Protein AF-A0AAU9XR97-F1 (afdb_monomer)

Nearest PDB structures (foldseek):
  5jj4-assembly1_C  TM=6.942E-01  e=2.329E-02  Escherichia coli O157:H7
  6mlu-assembly1_B  TM=4.179E-01  e=3.795E+00  Drosophila melanogaster
  7szx-assembly1_B  TM=2.530E-01  e=2.416E+00  Human parvovirus B19
  7y57-assembly2_B  TM=2.498E-01  e=2.577E+00  Human parvovirus B19
  7szy-assembly1_A  TM=2.893E-01  e=4.604E+00  Human parvovirus B19

Sequence (111 aa):
MAITVRAVSPATTVKDTYHSEDDFLNELLWTGVRDTKLPNRTYLIASIKSKDGEDIFNKRFKNEPFLKHAEAVMLCDDDFGDAVAVHHDIEITLTLNYSPCSSCACELKIL

InterPro domains:
  IPR059205 Invertebrate-AID/APOBEC-deaminase [PF18785] (24-109)

Radius of gyration: 16.49 Å; Cα contacts (8 Å, |Δi|>4): 120; chains: 1; bounding box: 33×42×41 Å

Foldseek 3Di:
DDDDDDDDDDDDDDPDPCPDPVVVVCLLVVLPDDDPDHRQKKKKWKWKAAPVGHTLDTDIFMADRPDDHRLRVLVPDPSNVCSVVVDDRMDIDMDMSDDDDPVSVVVVVVD

Mean predicted aligned error: 11.85 Å

Structure (mmCIF, N/CA/C/O backbone):
data_AF-A0AAU9XR97-F1
#
_entry.id   AF-A0AAU9XR97-F1
#
loop_
_atom_site.group_PDB
_atom_site.id
_atom_site.type_symbol
_atom_site.label_atom_id
_atom_site.label_alt_id
_atom_site.label_comp_id
_atom_site.label_asym_id
_atom_site.label_entity_id
_atom_site.label_seq_id
_atom_site.pdbx_PDB_ins_code
_atom_site.Cartn_x
_atom_site.Cartn_y
_atom_site.Cartn_z
_atom_site.occupancy
_atom_site.B_iso_or_equiv
_atom_site.auth_seq_id
_atom_site.auth_comp_id
_atom_site.auth_asym_id
_atom_site.auth_atom_id
_atom_site.pdbx_PDB_model_num
ATOM 1 N N . MET A 1 1 ? -13.208 19.676 -11.683 1.00 31.08 1 MET A N 1
ATOM 2 C CA . MET A 1 1 ? -12.961 19.465 -10.243 1.00 31.08 1 MET A CA 1
ATOM 3 C C . MET A 1 1 ? -11.627 20.121 -9.929 1.00 31.08 1 MET A C 1
ATOM 5 O O . MET A 1 1 ? -10.633 19.713 -10.508 1.00 31.08 1 MET A O 1
ATOM 9 N N . ALA A 1 2 ? -11.626 21.214 -9.167 1.00 24.58 2 ALA A N 1
ATOM 10 C CA . ALA A 1 2 ? -10.415 21.969 -8.846 1.00 24.58 2 ALA A CA 1
ATO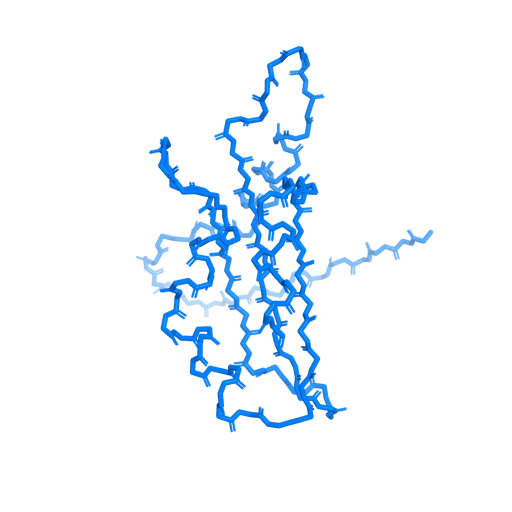M 11 C C . ALA A 1 2 ? -10.024 21.676 -7.396 1.00 24.58 2 ALA A C 1
ATOM 13 O O . ALA A 1 2 ? -10.872 21.771 -6.512 1.00 24.58 2 ALA A O 1
ATOM 14 N N . ILE A 1 3 ? -8.766 21.304 -7.169 1.00 29.20 3 ILE A N 1
ATOM 15 C CA . ILE A 1 3 ? -8.204 21.095 -5.834 1.00 29.20 3 ILE A CA 1
ATOM 16 C C . ILE A 1 3 ? -7.282 22.281 -5.560 1.00 29.20 3 ILE A C 1
ATOM 18 O O . ILE A 1 3 ? -6.333 22.521 -6.302 1.00 29.20 3 ILE A O 1
ATOM 22 N N . THR A 1 4 ? -7.595 23.060 -4.527 1.00 23.67 4 THR A N 1
ATOM 23 C CA . THR A 1 4 ? -6.750 24.159 -4.051 1.00 23.67 4 THR A CA 1
ATOM 24 C C . THR A 1 4 ? -5.963 23.677 -2.842 1.00 23.67 4 THR A C 1
ATOM 26 O O . THR A 1 4 ? -6.557 23.305 -1.834 1.00 23.67 4 THR A O 1
ATOM 29 N N . VAL A 1 5 ? -4.634 23.718 -2.930 1.00 31.70 5 VAL A N 1
ATOM 30 C CA . VAL A 1 5 ? -3.727 23.391 -1.823 1.00 31.70 5 VAL A CA 1
ATOM 31 C C . VAL A 1 5 ? -3.208 24.700 -1.226 1.00 31.70 5 VAL A C 1
ATOM 33 O O . VAL A 1 5 ? -2.652 25.533 -1.941 1.00 31.70 5 VAL A O 1
ATOM 36 N N . ARG A 1 6 ? -3.419 24.914 0.079 1.00 31.23 6 ARG A N 1
ATOM 37 C CA . ARG A 1 6 ? -2.815 26.020 0.838 1.00 31.23 6 ARG A CA 1
ATOM 38 C C . ARG A 1 6 ? -1.680 25.465 1.691 1.00 31.23 6 ARG A C 1
ATOM 40 O O . ARG A 1 6 ? -1.936 24.704 2.616 1.00 31.23 6 ARG A O 1
ATOM 47 N N . ALA A 1 7 ? -0.451 25.870 1.388 1.00 33.94 7 ALA A N 1
ATOM 48 C CA . ALA A 1 7 ? 0.708 25.585 2.223 1.00 33.94 7 ALA A CA 1
ATOM 49 C C . ALA A 1 7 ? 0.720 26.522 3.442 1.00 33.94 7 ALA A C 1
ATOM 51 O O . ALA A 1 7 ? 0.555 27.736 3.297 1.00 33.94 7 ALA A O 1
ATOM 52 N N . VAL A 1 8 ? 0.917 25.963 4.637 1.00 44.94 8 VAL A N 1
ATOM 53 C CA . VAL A 1 8 ? 1.165 26.718 5.872 1.00 44.94 8 VAL A CA 1
ATOM 54 C C . VAL A 1 8 ? 2.606 26.443 6.288 1.00 44.94 8 VAL A C 1
ATOM 56 O O . VAL A 1 8 ? 2.972 25.295 6.521 1.00 44.94 8 VAL A O 1
ATOM 59 N N . SER A 1 9 ? 3.434 27.485 6.348 1.00 43.56 9 SER A N 1
ATOM 60 C CA . SER A 1 9 ? 4.850 27.359 6.709 1.00 43.56 9 SER A CA 1
ATOM 61 C C . SER A 1 9 ? 5.030 27.205 8.223 1.00 43.56 9 SER A C 1
ATOM 63 O O . SER A 1 9 ? 4.516 28.049 8.962 1.00 43.56 9 SER A O 1
ATOM 65 N N . PRO A 1 10 ? 5.831 26.244 8.716 1.00 45.62 10 PRO A N 1
ATOM 66 C CA . PRO A 1 10 ? 6.337 26.295 10.075 1.00 45.62 10 PRO A CA 1
ATOM 67 C C . PRO A 1 10 ? 7.656 27.073 10.104 1.00 45.62 10 PRO A C 1
ATOM 69 O O . PRO A 1 10 ? 8.612 26.770 9.389 1.00 45.62 10 PRO A O 1
ATOM 72 N N . ALA A 1 11 ? 7.719 28.081 10.968 1.00 55.44 11 ALA A N 1
ATOM 73 C CA . ALA A 1 11 ? 8.983 28.597 11.462 1.00 55.44 11 ALA A CA 1
ATOM 74 C C . ALA A 1 11 ? 9.553 27.572 12.451 1.00 55.44 11 ALA A C 1
ATOM 76 O O . ALA A 1 11 ? 8.895 27.287 13.447 1.00 55.44 11 ALA A O 1
ATOM 77 N N . THR A 1 12 ? 10.731 27.008 12.167 1.00 38.06 12 THR A N 1
ATOM 78 C CA . THR A 1 12 ? 11.874 26.800 13.086 1.00 38.06 12 THR A CA 1
ATOM 79 C C . THR A 1 12 ? 12.888 25.862 12.420 1.00 38.06 12 THR A C 1
ATOM 81 O O . THR A 1 12 ? 12.567 24.768 11.970 1.00 38.06 12 THR A O 1
ATOM 84 N N . THR A 1 13 ? 14.131 26.328 12.351 1.00 46.31 13 THR A N 1
ATOM 85 C CA . THR A 1 13 ? 15.329 25.651 11.842 1.00 46.31 13 THR A CA 1
ATOM 86 C C . THR A 1 13 ? 15.679 24.383 12.625 1.00 46.31 13 THR A C 1
ATOM 88 O O . THR A 1 13 ? 16.233 24.466 13.719 1.00 46.31 13 THR A O 1
ATOM 91 N N . VAL A 1 14 ? 15.471 23.226 12.000 1.00 39.59 14 VAL A N 1
ATOM 92 C CA . VAL A 1 14 ? 16.228 21.988 12.231 1.00 39.59 14 VAL A CA 1
ATOM 93 C C . VAL A 1 14 ? 16.698 21.523 10.854 1.00 39.59 14 VAL A C 1
ATOM 95 O O . VAL A 1 14 ? 15.919 21.521 9.901 1.00 39.59 14 VAL A O 1
ATOM 98 N N . LYS A 1 15 ? 17.992 21.211 10.714 1.00 36.91 15 LYS A N 1
ATOM 99 C CA . LYS A 1 15 ? 18.556 20.602 9.499 1.00 36.91 15 LYS A CA 1
ATOM 100 C C . LYS A 1 15 ? 18.129 19.135 9.431 1.00 36.91 15 LYS A C 1
ATOM 102 O O . LYS A 1 15 ? 18.968 18.246 9.518 1.00 36.91 15 LYS A O 1
ATOM 107 N N . ASP A 1 16 ? 16.838 18.909 9.271 1.00 33.94 16 ASP A N 1
ATOM 108 C CA . ASP A 1 16 ? 16.337 17.647 8.764 1.00 33.94 16 ASP A CA 1
ATOM 109 C C . ASP A 1 16 ? 16.360 17.744 7.246 1.00 33.94 16 ASP A C 1
ATOM 111 O O . ASP A 1 16 ? 15.979 18.753 6.647 1.00 33.94 16 ASP A O 1
ATOM 115 N N . THR A 1 17 ? 16.915 16.721 6.613 1.00 38.06 17 THR A N 1
ATOM 116 C CA . THR A 1 17 ? 16.897 16.563 5.164 1.00 38.06 17 THR A CA 1
ATOM 117 C C . THR A 1 17 ? 15.440 16.366 4.751 1.00 38.06 17 THR A C 1
ATOM 119 O O . THR A 1 17 ? 14.935 15.251 4.702 1.00 38.06 17 THR A O 1
ATOM 122 N N . TYR A 1 18 ? 14.745 17.481 4.516 1.00 38.81 18 TYR A N 1
ATOM 123 C CA . TYR A 1 18 ? 13.429 17.532 3.893 1.00 38.81 18 TYR A CA 1
ATOM 124 C C . TYR A 1 18 ? 13.541 16.888 2.506 1.00 38.81 18 TYR A C 1
ATOM 126 O O . TYR A 1 18 ? 13.900 17.547 1.533 1.00 38.81 18 TYR A O 1
ATOM 134 N N . HIS A 1 19 ? 13.246 15.594 2.410 1.00 49.22 19 HIS A N 1
ATOM 135 C CA . HIS A 1 19 ? 12.733 15.021 1.173 1.00 49.22 19 HIS A CA 1
ATOM 136 C C . HIS A 1 19 ? 11.292 15.506 1.059 1.00 49.22 19 HIS A C 1
ATOM 138 O O . HIS A 1 19 ? 10.401 14.973 1.723 1.00 49.22 19 HIS A O 1
ATOM 144 N N . SER A 1 20 ? 11.094 16.609 0.333 1.00 55.75 20 SER A N 1
ATOM 145 C CA . SER A 1 20 ? 9.787 17.251 0.238 1.00 55.75 20 SER A CA 1
ATOM 146 C C . SER A 1 20 ? 8.790 16.287 -0.401 1.00 55.75 20 SER A C 1
ATOM 148 O O . SER A 1 20 ? 9.135 15.456 -1.241 1.00 55.75 20 SER A O 1
ATOM 150 N N . GLU A 1 21 ? 7.528 16.372 0.007 1.00 59.94 21 GLU A N 1
ATOM 151 C CA . GLU A 1 21 ? 6.441 15.572 -0.570 1.00 59.94 21 GLU A CA 1
ATOM 152 C C . GLU A 1 21 ? 6.364 15.708 -2.101 1.00 59.94 21 GLU A C 1
ATOM 154 O O . GLU A 1 21 ? 5.953 14.768 -2.788 1.00 59.94 21 GLU A O 1
ATOM 159 N N . ASP A 1 22 ? 6.850 16.836 -2.626 1.00 63.31 22 ASP A N 1
ATOM 160 C CA . ASP A 1 22 ? 6.991 17.111 -4.051 1.00 63.31 22 ASP A CA 1
A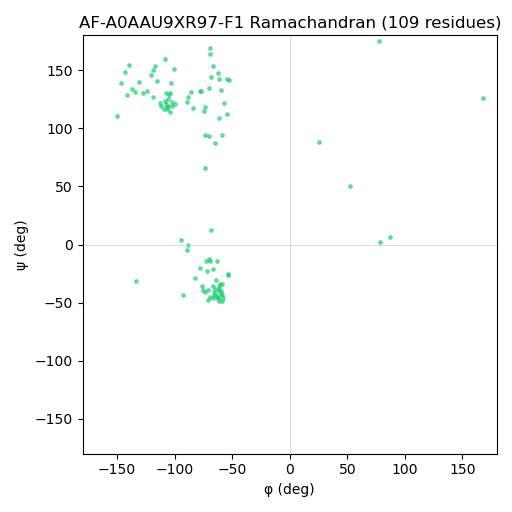TOM 161 C C . ASP A 1 22 ? 7.935 16.126 -4.746 1.00 63.31 22 ASP A C 1
ATOM 163 O O . ASP A 1 22 ? 7.638 15.699 -5.857 1.00 63.31 22 ASP A O 1
ATOM 167 N N . ASP A 1 23 ? 9.037 15.712 -4.115 1.00 70.00 23 ASP A N 1
ATOM 168 C CA . ASP A 1 23 ? 9.980 14.756 -4.708 1.00 70.00 23 ASP A CA 1
ATOM 169 C C . ASP A 1 23 ? 9.323 13.385 -4.893 1.00 70.00 23 ASP A C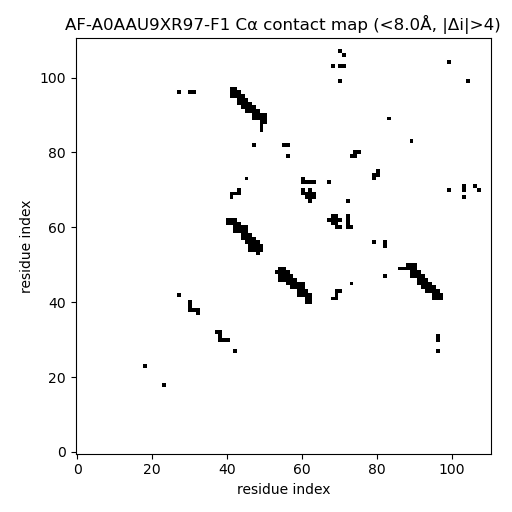 1
ATOM 171 O O . ASP A 1 23 ? 9.461 12.763 -5.945 1.00 70.00 23 ASP A O 1
ATOM 175 N N . PHE A 1 24 ? 8.537 12.937 -3.911 1.00 67.38 24 PHE A N 1
ATOM 176 C CA . PHE A 1 24 ? 7.833 11.657 -3.987 1.00 67.38 24 PHE A CA 1
ATOM 177 C C . PHE A 1 24 ? 6.712 11.675 -5.032 1.00 67.38 24 PHE A C 1
ATOM 179 O O . PHE A 1 24 ? 6.597 10.740 -5.822 1.00 67.38 24 PHE A O 1
ATOM 186 N N . LEU A 1 25 ? 5.895 12.734 -5.067 1.00 67.62 25 LEU A N 1
ATOM 187 C CA . LEU A 1 25 ? 4.850 12.878 -6.085 1.00 67.62 25 LEU A CA 1
ATOM 188 C C . LEU A 1 25 ? 5.452 13.013 -7.484 1.00 67.62 25 LEU A C 1
ATOM 190 O O . LEU A 1 25 ? 4.933 12.424 -8.432 1.00 67.62 25 LEU A O 1
ATOM 194 N N . ASN A 1 26 ? 6.572 13.725 -7.615 1.00 69.19 26 ASN A N 1
ATOM 195 C CA . ASN A 1 26 ? 7.319 13.783 -8.861 1.00 69.19 26 ASN A CA 1
ATOM 196 C C . ASN A 1 26 ? 7.822 12.392 -9.257 1.00 69.19 26 ASN A C 1
ATOM 198 O O . ASN A 1 26 ? 7.586 11.985 -10.388 1.00 69.19 26 ASN A O 1
ATOM 202 N N . GLU A 1 27 ? 8.442 11.623 -8.361 1.00 68.62 27 GLU A N 1
ATOM 203 C CA . GLU A 1 27 ? 8.857 10.246 -8.661 1.00 68.62 27 GLU A CA 1
ATOM 204 C C . GLU A 1 27 ? 7.667 9.360 -9.074 1.00 68.62 27 GLU A C 1
ATOM 206 O O . GLU A 1 27 ? 7.748 8.640 -10.073 1.00 68.62 27 GLU A O 1
ATOM 211 N N . LEU A 1 28 ? 6.534 9.461 -8.373 1.00 66.69 28 LEU A N 1
ATOM 212 C CA . LEU A 1 28 ? 5.308 8.731 -8.691 1.00 66.69 28 LEU A CA 1
ATOM 213 C C . LEU A 1 28 ? 4.813 9.056 -10.110 1.00 66.69 28 LEU A C 1
ATOM 215 O O . LEU A 1 28 ? 4.553 8.147 -10.896 1.00 66.69 28 LEU A O 1
ATOM 219 N N . LEU A 1 29 ? 4.744 10.341 -10.465 1.00 66.62 29 LEU A N 1
ATOM 220 C CA . LEU A 1 29 ? 4.281 10.811 -11.774 1.00 66.62 29 LEU A CA 1
ATOM 221 C C . LEU A 1 29 ? 5.282 10.506 -12.899 1.00 66.62 29 LEU A C 1
ATOM 223 O O . LEU A 1 29 ? 4.876 10.111 -13.989 1.00 66.62 29 LEU A O 1
ATOM 227 N N . TRP A 1 30 ? 6.588 10.646 -12.646 1.00 60.97 30 TRP A N 1
ATOM 228 C CA . TRP A 1 30 ? 7.649 10.391 -13.629 1.00 60.97 30 TRP A CA 1
ATOM 229 C C . TRP A 1 30 ? 7.852 8.907 -13.933 1.00 60.97 30 TRP A C 1
ATOM 231 O O . TRP A 1 30 ? 8.354 8.574 -15.007 1.00 60.97 30 TRP A O 1
ATOM 241 N N . THR A 1 31 ? 7.445 8.006 -13.032 1.00 60.19 31 THR A N 1
ATOM 242 C CA . THR A 1 31 ? 7.401 6.573 -13.351 1.00 60.19 31 THR A CA 1
ATOM 243 C C . THR A 1 31 ? 6.271 6.205 -14.302 1.00 60.19 31 THR A C 1
ATOM 245 O O . THR A 1 31 ? 6.340 5.118 -14.865 1.00 60.19 31 THR A O 1
ATOM 248 N N . GLY A 1 32 ? 5.282 7.075 -14.532 1.00 56.03 32 GLY A N 1
ATOM 249 C CA . GLY A 1 32 ? 4.215 6.880 -15.512 1.00 56.03 32 GLY A CA 1
ATOM 250 C C . GLY A 1 32 ? 4.732 6.971 -16.951 1.00 56.03 32 GLY A C 1
ATOM 251 O O . GLY A 1 32 ? 4.838 8.057 -17.511 1.00 56.03 32 GLY A O 1
ATOM 252 N N . VAL A 1 33 ? 5.072 5.813 -17.522 1.00 54.88 33 VAL A N 1
ATOM 253 C CA . VAL A 1 33 ? 5.271 5.494 -18.951 1.00 54.88 33 VAL A CA 1
ATOM 254 C C . VAL A 1 33 ? 5.663 6.677 -19.857 1.00 54.88 33 VAL A C 1
ATOM 256 O O . VAL A 1 33 ? 4.835 7.278 -20.543 1.00 54.88 33 VAL A O 1
ATOM 259 N N . ARG A 1 34 ? 6.971 6.931 -19.961 1.00 48.25 34 ARG A N 1
ATOM 260 C CA . ARG A 1 34 ? 7.575 7.413 -21.211 1.00 48.25 34 ARG A CA 1
ATOM 261 C C . ARG A 1 34 ? 8.367 6.243 -21.802 1.00 48.25 34 ARG A C 1
ATOM 263 O O . ARG A 1 34 ? 9.307 5.771 -21.169 1.00 48.25 34 ARG A O 1
ATOM 270 N N . ASP A 1 35 ? 7.957 5.791 -22.987 1.00 52.28 35 ASP A N 1
ATOM 271 C CA . ASP A 1 35 ? 8.544 4.701 -23.790 1.00 52.28 35 ASP A CA 1
ATOM 272 C C . ASP A 1 35 ? 8.250 3.246 -23.371 1.00 52.28 35 ASP A C 1
ATOM 274 O O . ASP A 1 35 ? 7.620 2.947 -22.362 1.00 52.28 35 ASP A O 1
ATOM 278 N N . THR A 1 36 ? 8.737 2.315 -24.199 1.00 52.09 36 THR A N 1
ATOM 279 C CA . THR A 1 36 ? 8.673 0.846 -24.076 1.00 52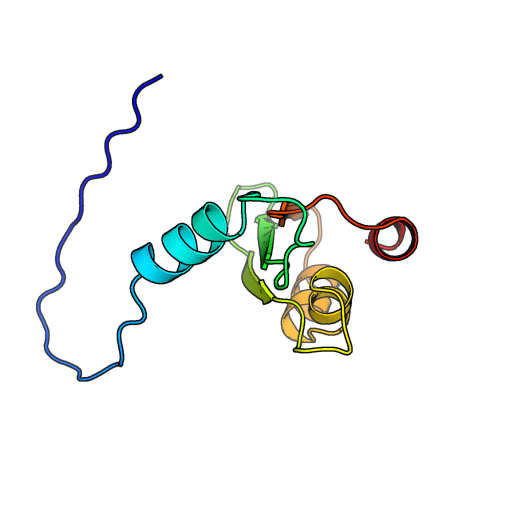.09 36 THR A CA 1
ATOM 280 C C . THR A 1 36 ? 9.507 0.272 -22.922 1.00 52.09 36 THR A C 1
ATOM 282 O O . THR A 1 36 ? 9.775 -0.931 -22.892 1.00 52.09 36 THR A O 1
ATOM 285 N N . LYS A 1 37 ? 9.990 1.109 -21.997 1.00 55.59 37 LYS A N 1
ATOM 286 C CA . LYS A 1 37 ? 10.743 0.654 -20.827 1.00 55.59 37 LYS A CA 1
ATOM 287 C C . LYS A 1 37 ? 9.761 0.365 -19.704 1.00 55.59 37 LYS A C 1
ATOM 289 O O . LYS A 1 37 ? 9.010 1.244 -19.291 1.00 55.59 37 LYS A O 1
ATOM 294 N N . LEU A 1 38 ? 9.791 -0.874 -19.214 1.00 55.66 38 LEU A N 1
ATOM 295 C CA . LEU A 1 38 ? 9.085 -1.244 -17.994 1.00 55.66 38 LEU A CA 1
ATOM 296 C C . LEU A 1 38 ? 9.477 -0.275 -16.869 1.00 55.66 38 LEU A C 1
ATOM 298 O O . LEU A 1 38 ? 10.645 0.121 -16.782 1.00 55.66 38 LEU A O 1
ATOM 302 N N . PRO A 1 39 ? 8.527 0.116 -16.013 1.00 57.31 39 PRO A N 1
ATOM 303 C CA . PRO A 1 39 ? 8.837 0.934 -14.856 1.00 57.31 39 PRO A CA 1
ATOM 304 C C . PRO A 1 39 ? 9.877 0.235 -13.989 1.00 57.31 39 PRO A C 1
ATOM 306 O O . PRO A 1 39 ? 9.662 -0.860 -13.478 1.00 57.31 39 PRO A O 1
ATOM 309 N N . ASN A 1 40 ? 11.006 0.90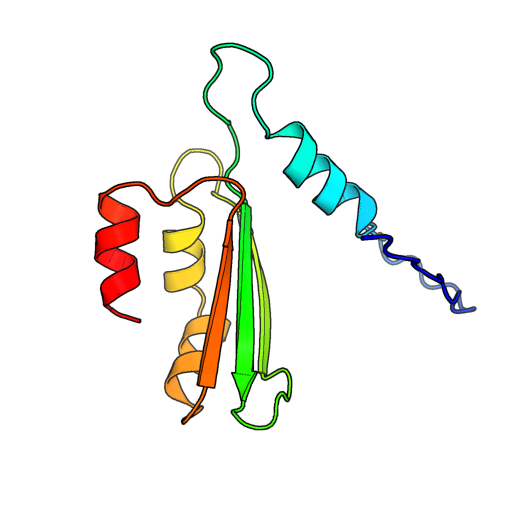4 -13.779 1.00 64.94 40 ASN A N 1
ATOM 310 C CA . ASN A 1 40 ? 12.044 0.399 -12.883 1.00 64.94 40 ASN A CA 1
ATOM 311 C C . ASN A 1 40 ? 11.609 0.448 -11.407 1.00 64.94 40 ASN A C 1
ATOM 313 O O . ASN A 1 40 ? 12.302 -0.102 -10.548 1.00 64.94 40 ASN A O 1
ATOM 317 N N . ARG A 1 41 ? 10.507 1.149 -11.092 1.00 71.44 41 ARG A N 1
ATOM 318 C CA . ARG A 1 41 ? 10.057 1.399 -9.722 1.00 71.44 41 ARG A CA 1
ATOM 319 C C . ARG A 1 41 ? 8.539 1.320 -9.568 1.00 71.44 41 ARG A C 1
ATOM 321 O O . ARG A 1 41 ? 7.799 1.988 -10.288 1.00 71.44 41 ARG A O 1
ATOM 328 N N . THR A 1 42 ? 8.106 0.533 -8.590 1.00 79.81 42 THR A N 1
ATOM 329 C CA . THR A 1 42 ? 6.723 0.473 -8.100 1.00 79.81 42 THR A CA 1
ATOM 330 C C . THR A 1 42 ? 6.685 1.141 -6.735 1.00 79.81 42 THR A C 1
ATOM 332 O O . THR A 1 42 ? 7.512 0.827 -5.880 1.00 79.81 42 THR A O 1
ATOM 335 N N . TYR A 1 43 ? 5.742 2.053 -6.546 1.00 85.69 43 TYR A N 1
ATOM 336 C CA . TYR A 1 43 ? 5.474 2.742 -5.292 1.00 85.69 43 TYR A CA 1
ATOM 337 C C . TYR A 1 43 ? 4.089 2.340 -4.798 1.00 85.69 43 TYR A C 1
ATOM 339 O O . TYR A 1 43 ? 3.148 2.232 -5.586 1.00 85.69 43 TYR A O 1
ATOM 347 N N . LEU A 1 44 ? 3.977 2.147 -3.491 1.00 88.44 44 LEU A N 1
ATOM 348 C CA . LEU A 1 44 ? 2.747 1.776 -2.811 1.00 88.44 44 LEU A CA 1
ATOM 349 C C . LEU A 1 44 ? 2.598 2.662 -1.578 1.00 88.44 44 LEU A C 1
ATOM 351 O O . LEU A 1 44 ? 3.531 2.806 -0.796 1.00 88.44 44 LEU A O 1
ATOM 355 N N . ILE A 1 45 ? 1.430 3.257 -1.390 1.00 92.44 45 ILE A N 1
ATOM 356 C CA . ILE A 1 45 ? 1.054 3.925 -0.143 1.00 92.44 45 ILE A CA 1
ATOM 357 C C . ILE A 1 45 ? 0.008 3.047 0.525 1.00 92.44 45 ILE A C 1
ATOM 359 O O . ILE A 1 45 ? -1.020 2.768 -0.090 1.00 92.44 45 ILE A O 1
ATOM 363 N N . ALA A 1 46 ? 0.269 2.628 1.759 1.00 94.56 46 ALA A N 1
ATOM 364 C CA . ALA A 1 46 ? -0.707 1.929 2.577 1.00 94.56 46 ALA A CA 1
ATOM 365 C C . ALA A 1 46 ? -1.217 2.880 3.655 1.00 94.56 46 ALA A C 1
ATOM 367 O O . ALA A 1 46 ? -0.431 3.467 4.404 1.00 94.56 46 ALA A O 1
ATOM 368 N N . SER A 1 47 ? -2.535 3.034 3.711 1.00 96.44 47 SER A N 1
ATOM 369 C CA . SER A 1 47 ? -3.228 3.801 4.735 1.00 96.44 47 SER A CA 1
ATOM 370 C C . SER A 1 47 ? -4.246 2.906 5.421 1.00 96.44 47 SER A C 1
ATOM 372 O O . SER A 1 47 ? -5.007 2.216 4.745 1.00 9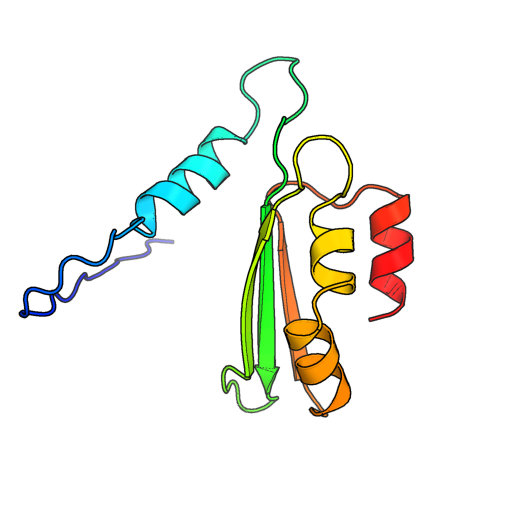6.44 47 SER A O 1
ATOM 374 N N . ILE A 1 48 ? -4.248 2.924 6.750 1.00 96.38 48 ILE A N 1
ATOM 375 C CA . ILE A 1 48 ? -5.250 2.251 7.571 1.00 96.38 48 ILE A CA 1
ATOM 376 C C . ILE A 1 48 ? -5.958 3.318 8.391 1.00 96.38 48 ILE A C 1
ATOM 378 O O . ILE A 1 48 ? -5.304 4.109 9.078 1.00 96.38 48 ILE A O 1
ATOM 382 N N . LYS A 1 49 ? -7.286 3.331 8.317 1.00 96.31 49 LYS A N 1
ATOM 383 C CA . LYS A 1 49 ? -8.144 4.184 9.138 1.00 96.31 49 LYS A CA 1
ATOM 384 C C . LYS A 1 49 ? -9.069 3.338 9.999 1.00 96.31 49 LYS A C 1
ATOM 386 O O . LYS A 1 49 ? -9.465 2.246 9.596 1.00 96.31 49 LYS A O 1
ATOM 391 N N . SER A 1 50 ? -9.437 3.847 11.168 1.00 93.81 50 SER A N 1
ATOM 392 C CA . SER A 1 50 ? -10.549 3.290 11.937 1.00 93.81 50 SER A CA 1
ATOM 393 C C . SER A 1 50 ? -11.878 3.572 11.228 1.00 93.81 50 SER A C 1
ATOM 395 O O . SER A 1 50 ? -11.968 4.472 10.389 1.00 93.81 50 SER A O 1
ATOM 397 N N . LYS A 1 51 ? -12.945 2.868 11.616 1.00 92.62 51 LYS A N 1
ATOM 398 C CA . LYS A 1 51 ? -14.318 3.172 11.170 1.00 92.62 51 LYS A CA 1
ATOM 399 C C . LYS A 1 51 ? -14.755 4.627 11.401 1.00 92.62 51 LYS A C 1
ATOM 401 O O . LYS A 1 51 ? -15.635 5.117 10.700 1.00 92.62 51 LYS A O 1
ATOM 406 N N . ASP A 1 52 ? -14.160 5.298 12.388 1.00 93.00 52 ASP A N 1
ATOM 407 C CA . ASP A 1 52 ? -14.463 6.686 12.746 1.00 93.00 52 ASP A CA 1
ATOM 408 C C . ASP A 1 52 ? -13.610 7.683 11.934 1.00 93.00 52 ASP A C 1
ATOM 410 O O . ASP A 1 52 ? -13.758 8.898 12.062 1.00 93.00 52 ASP A O 1
ATOM 414 N N . GLY A 1 53 ? -12.736 7.172 11.059 1.00 90.12 53 GLY A N 1
ATOM 415 C CA . GLY A 1 53 ? -11.872 7.947 10.175 1.00 90.12 53 GLY A CA 1
ATOM 416 C C . GLY A 1 53 ? -10.538 8.362 10.795 1.00 90.12 53 GLY A C 1
ATOM 417 O O . GLY A 1 53 ? -9.803 9.117 10.153 1.00 90.12 53 GLY A O 1
ATOM 418 N N . GLU A 1 54 ? -10.211 7.885 12.002 1.00 93.56 54 GLU A N 1
ATOM 419 C CA . GLU A 1 54 ? -8.920 8.155 12.645 1.00 93.56 54 GLU A CA 1
ATOM 420 C C . GLU A 1 54 ? -7.791 7.422 11.918 1.00 93.56 54 GLU A C 1
ATOM 422 O O . GLU A 1 54 ? -7.916 6.242 11.587 1.00 93.56 54 GLU A O 1
ATOM 427 N N . ASP A 1 55 ? -6.682 8.118 11.675 1.00 94.38 55 ASP A N 1
ATOM 428 C CA . ASP A 1 55 ? -5.512 7.543 11.016 1.00 94.38 55 ASP A CA 1
ATOM 429 C C . ASP A 1 55 ? -4.763 6.607 11.977 1.00 94.38 55 ASP A C 1
ATOM 431 O O . ASP A 1 55 ? -4.209 7.045 12.984 1.00 94.38 55 ASP A O 1
ATOM 435 N N . ILE A 1 56 ? -4.733 5.316 11.642 1.00 95.25 56 ILE A N 1
ATOM 436 C CA . ILE A 1 56 ? -4.013 4.274 12.390 1.00 95.25 56 ILE A CA 1
ATOM 437 C C . ILE A 1 56 ? -2.612 4.086 11.808 1.00 95.25 56 ILE A C 1
ATOM 439 O O . ILE A 1 56 ? -1.630 3.966 12.536 1.00 95.25 56 ILE A O 1
ATOM 443 N N . PHE A 1 57 ? -2.515 4.064 10.480 1.00 95.81 57 PHE A N 1
ATOM 444 C CA . PHE A 1 57 ? -1.270 3.789 9.777 1.00 95.81 57 PHE A CA 1
ATOM 445 C C . PHE A 1 57 ? -1.205 4.574 8.472 1.00 95.81 57 PHE A C 1
ATOM 447 O O . PHE A 1 57 ? -2.188 4.667 7.733 1.00 95.81 57 PHE A O 1
ATOM 454 N N . ASN A 1 58 ? -0.028 5.111 8.161 1.00 95.06 58 ASN A N 1
ATOM 455 C CA . ASN A 1 58 ? 0.267 5.698 6.862 1.00 95.06 58 ASN A CA 1
ATOM 456 C C . ASN A 1 58 ? 1.757 5.534 6.562 1.00 95.06 58 ASN A C 1
ATOM 458 O O . ASN A 1 58 ? 2.599 6.154 7.213 1.00 95.06 58 ASN A O 1
ATOM 462 N N . LYS A 1 59 ? 2.089 4.691 5.583 1.00 94.38 59 LYS A N 1
ATOM 463 C CA . LYS A 1 59 ? 3.482 4.432 5.206 1.00 94.38 59 LYS A CA 1
ATOM 464 C C . LYS A 1 59 ? 3.612 4.251 3.704 1.00 94.38 59 LYS A C 1
ATOM 466 O O . LYS A 1 59 ? 2.705 3.778 3.015 1.00 94.38 59 LYS A O 1
ATOM 471 N N . ARG A 1 60 ? 4.772 4.660 3.197 1.00 92.25 60 ARG A N 1
ATOM 472 C CA . ARG A 1 60 ? 5.143 4.552 1.787 1.00 92.25 60 ARG A CA 1
ATOM 473 C C . ARG A 1 60 ? 6.121 3.400 1.622 1.00 92.25 60 ARG A C 1
ATOM 475 O O . ARG A 1 60 ? 7.144 3.344 2.298 1.00 92.25 60 ARG A O 1
ATOM 482 N N . PHE A 1 61 ? 5.825 2.541 0.666 1.00 89.50 61 PHE A N 1
ATOM 483 C CA . PHE A 1 61 ? 6.626 1.407 0.255 1.00 89.50 61 PHE A CA 1
ATOM 484 C C . PHE A 1 61 ? 7.077 1.594 -1.187 1.00 89.50 61 PHE A C 1
ATOM 486 O O . PHE A 1 61 ? 6.441 2.270 -2.000 1.00 89.50 61 PHE A O 1
ATOM 493 N N . LYS A 1 62 ? 8.205 0.978 -1.508 1.0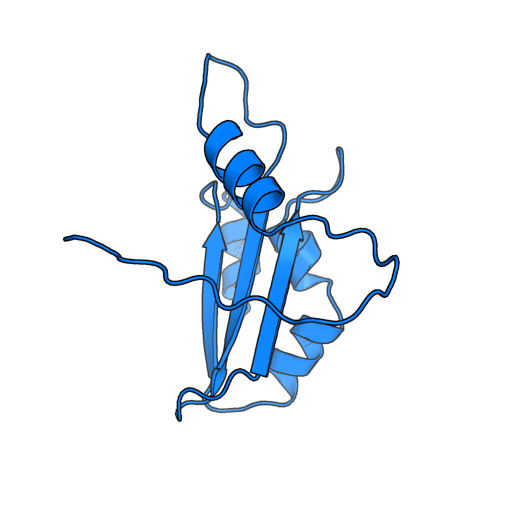0 87.50 62 LYS A N 1
ATOM 494 C CA . LYS A 1 62 ? 8.731 0.904 -2.866 1.00 87.50 62 LYS A CA 1
ATOM 495 C C . LYS A 1 62 ? 9.291 -0.485 -3.092 1.00 87.50 62 LYS A C 1
ATOM 497 O O . LYS A 1 62 ? 9.698 -1.142 -2.135 1.00 87.50 62 LYS A O 1
ATOM 502 N N . ASN A 1 63 ? 9.339 -0.920 -4.343 1.00 83.00 63 ASN A N 1
ATOM 503 C CA . ASN A 1 63 ? 10.097 -2.117 -4.670 1.00 83.00 63 ASN A CA 1
ATOM 504 C C . ASN A 1 63 ? 11.573 -1.904 -4.292 1.00 83.00 63 ASN A C 1
ATOM 506 O O . ASN A 1 63 ? 12.172 -0.868 -4.603 1.00 83.00 63 ASN A O 1
ATOM 510 N N . GLU A 1 64 ? 12.170 -2.883 -3.619 1.00 73.44 64 GLU A N 1
ATOM 511 C CA . GLU A 1 64 ? 13.619 -2.885 -3.453 1.00 73.44 64 GLU A CA 1
ATOM 512 C C . GLU A 1 64 ? 14.267 -3.129 -4.820 1.00 73.44 64 GLU A C 1
ATOM 514 O O . GLU A 1 64 ? 13.714 -3.893 -5.624 1.00 73.44 64 GLU A O 1
ATOM 519 N N . PRO A 1 65 ? 15.422 -2.505 -5.125 1.00 59.28 65 PRO A N 1
ATOM 520 C CA . PRO A 1 65 ? 16.102 -2.753 -6.383 1.00 59.28 65 PRO A CA 1
ATOM 521 C C . PRO A 1 65 ? 16.347 -4.262 -6.543 1.00 59.28 65 PRO A C 1
ATOM 523 O O . PRO A 1 65 ? 17.148 -4.853 -5.826 1.00 59.28 65 PRO A O 1
ATOM 526 N N . PHE A 1 66 ? 15.652 -4.852 -7.518 1.00 56.94 66 PHE A N 1
ATOM 527 C CA . PHE A 1 66 ? 15.865 -6.187 -8.084 1.00 56.94 66 PHE A CA 1
ATOM 528 C C . PHE A 1 66 ? 15.360 -7.426 -7.326 1.00 56.94 66 PHE A C 1
ATOM 530 O O . PHE A 1 66 ? 15.565 -8.517 -7.853 1.00 56.94 66 PHE A O 1
ATOM 537 N N . LEU A 1 67 ? 14.679 -7.324 -6.175 1.00 68.25 67 LEU A N 1
ATOM 538 C CA . LEU A 1 67 ? 14.295 -8.544 -5.429 1.00 68.25 67 LEU A CA 1
ATOM 539 C C . LEU A 1 67 ? 12.853 -8.626 -4.919 1.00 68.25 67 LEU A C 1
ATOM 541 O O . LEU A 1 67 ? 12.327 -9.735 -4.848 1.00 68.25 67 LEU A O 1
ATOM 545 N N . LYS A 1 68 ? 12.194 -7.514 -4.574 1.00 81.62 68 LYS A N 1
ATOM 546 C CA . LYS A 1 68 ? 10.849 -7.565 -3.974 1.00 81.62 68 LYS A CA 1
ATOM 547 C C . LYS A 1 68 ? 9.915 -6.519 -4.561 1.00 81.62 68 LYS A C 1
ATOM 549 O O . LYS A 1 68 ? 10.290 -5.356 -4.694 1.00 81.62 68 LYS A O 1
ATOM 554 N N . HIS A 1 69 ? 8.694 -6.937 -4.892 1.00 89.25 69 HIS A N 1
ATOM 555 C CA . HIS A 1 69 ? 7.612 -6.026 -5.259 1.00 89.25 69 HIS A CA 1
ATOM 556 C C . HIS A 1 69 ? 7.188 -5.179 -4.051 1.00 89.25 69 HIS A C 1
ATOM 558 O O . HIS A 1 69 ? 7.361 -5.606 -2.909 1.00 89.25 69 HIS A O 1
ATOM 564 N N . ALA A 1 70 ? 6.643 -3.985 -4.291 1.00 90.62 70 ALA A N 1
ATOM 565 C CA . ALA A 1 70 ? 6.271 -3.064 -3.214 1.00 90.62 70 ALA A CA 1
ATOM 566 C C . ALA A 1 70 ? 5.210 -3.672 -2.273 1.00 90.62 70 ALA A C 1
ATOM 568 O O . ALA A 1 70 ? 5.265 -3.452 -1.068 1.00 90.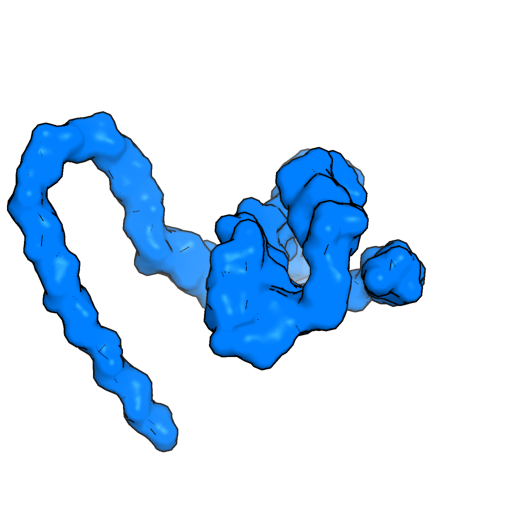62 70 ALA A O 1
ATOM 569 N N . GLU A 1 71 ? 4.302 -4.487 -2.814 1.00 92.19 71 GLU A N 1
ATOM 570 C CA . GLU A 1 71 ? 3.297 -5.250 -2.069 1.00 92.19 71 GLU A CA 1
ATOM 571 C C . GLU A 1 71 ? 3.947 -6.251 -1.112 1.00 92.19 71 GLU A C 1
ATOM 573 O O . GLU A 1 71 ? 3.593 -6.300 0.059 1.00 92.19 71 GLU A O 1
ATOM 578 N N . ALA A 1 72 ? 4.944 -7.005 -1.581 1.00 90.94 72 ALA A N 1
ATOM 579 C CA . ALA A 1 72 ? 5.654 -7.975 -0.751 1.00 90.94 72 ALA A CA 1
ATOM 580 C C . ALA A 1 72 ? 6.476 -7.291 0.352 1.00 90.94 72 ALA A C 1
ATOM 582 O O . ALA A 1 72 ? 6.571 -7.807 1.461 1.00 90.94 72 ALA A O 1
ATOM 583 N N . VAL A 1 73 ? 7.061 -6.120 0.060 1.00 92.19 73 VAL A N 1
ATOM 584 C CA . VAL A 1 73 ? 7.747 -5.305 1.075 1.00 92.19 73 VAL A CA 1
ATOM 585 C C . VAL A 1 73 ? 6.758 -4.848 2.149 1.00 92.19 73 VAL A C 1
ATOM 587 O O . VAL A 1 73 ? 7.064 -4.986 3.325 1.00 92.19 73 VAL A O 1
ATOM 590 N N . MET A 1 74 ? 5.571 -4.370 1.760 1.00 94.25 74 MET A N 1
ATOM 591 C CA . MET A 1 74 ? 4.511 -3.980 2.698 1.00 94.25 74 MET A CA 1
ATOM 592 C C . MET A 1 74 ? 4.022 -5.158 3.550 1.00 94.25 74 MET A C 1
ATOM 594 O O . MET A 1 74 ? 3.896 -5.021 4.758 1.00 94.25 74 MET A O 1
ATOM 598 N N . LEU A 1 75 ? 3.764 -6.321 2.948 1.00 92.62 75 LEU A N 1
ATOM 599 C CA . LEU A 1 75 ? 3.275 -7.500 3.677 1.00 92.62 75 LEU A CA 1
ATOM 600 C C . LEU A 1 75 ? 4.300 -8.072 4.668 1.00 92.62 75 LEU A C 1
ATOM 602 O O . LEU A 1 75 ? 3.925 -8.800 5.580 1.00 92.62 75 LEU A O 1
ATOM 606 N N . CYS A 1 76 ? 5.585 -7.767 4.480 1.00 92.19 76 CYS A N 1
ATOM 607 C CA . CYS A 1 76 ? 6.665 -8.131 5.399 1.00 92.19 76 CYS A CA 1
ATOM 608 C C . CYS A 1 76 ? 6.991 -7.023 6.417 1.00 92.19 76 CYS A C 1
ATOM 610 O O . CYS A 1 76 ? 7.976 -7.158 7.139 1.00 92.19 76 CYS A O 1
ATOM 612 N N . ASP A 1 77 ? 6.252 -5.912 6.426 1.00 94.00 77 ASP A N 1
ATOM 613 C CA . ASP A 1 77 ? 6.489 -4.791 7.334 1.00 94.00 77 ASP A CA 1
ATOM 614 C C . ASP A 1 77 ? 5.809 -5.051 8.681 1.00 94.00 77 ASP A C 1
ATOM 616 O O . ASP A 1 77 ? 4.584 -5.154 8.748 1.00 94.00 77 ASP A O 1
ATOM 620 N N . ASP A 1 78 ? 6.606 -5.142 9.747 1.00 95.44 78 ASP A N 1
ATOM 621 C CA . ASP A 1 78 ? 6.106 -5.455 11.091 1.00 95.44 78 ASP A CA 1
ATOM 622 C C . ASP A 1 78 ? 5.086 -4.408 11.571 1.00 95.44 78 ASP A C 1
ATOM 624 O O . ASP A 1 78 ? 4.024 -4.777 12.062 1.00 95.44 78 ASP A O 1
ATOM 628 N N . ASP A 1 79 ? 5.342 -3.112 11.337 1.00 95.81 79 ASP A N 1
ATOM 629 C CA . ASP A 1 79 ? 4.418 -2.034 11.728 1.00 95.81 79 ASP A CA 1
ATOM 630 C C . ASP A 1 79 ? 3.053 -2.170 11.028 1.00 95.81 79 ASP A C 1
ATOM 632 O O . ASP A 1 79 ? 2.005 -1.928 11.629 1.00 95.81 79 ASP A O 1
ATOM 636 N N . PHE A 1 80 ? 3.056 -2.538 9.740 1.00 94.94 80 PHE A N 1
ATOM 637 C CA . PHE A 1 80 ? 1.829 -2.794 8.987 1.00 94.94 80 PHE A CA 1
ATOM 638 C C . PHE A 1 80 ? 1.104 -4.032 9.525 1.00 94.94 80 PHE A C 1
ATOM 640 O O . PHE A 1 80 ? -0.107 -3.985 9.741 1.00 94.94 80 PHE A O 1
ATOM 647 N N . GLY A 1 81 ? 1.838 -5.122 9.770 1.00 94.00 81 GLY A N 1
ATOM 648 C CA . GLY A 1 81 ? 1.293 -6.349 10.349 1.00 94.00 81 GLY A CA 1
ATOM 649 C C . GLY A 1 81 ? 0.645 -6.111 11.714 1.00 94.00 81 GLY A C 1
ATOM 650 O O . GLY A 1 81 ? -0.490 -6.535 11.937 1.00 94.00 81 GLY A O 1
ATOM 651 N N . ASP A 1 82 ? 1.316 -5.365 12.590 1.00 95.31 82 ASP A N 1
ATOM 652 C CA . ASP A 1 82 ? 0.810 -4.988 13.909 1.00 95.31 82 ASP A CA 1
ATOM 653 C C . ASP A 1 82 ? -0.435 -4.100 13.799 1.00 95.31 82 ASP A C 1
ATOM 655 O O . ASP A 1 82 ? -1.433 -4.341 14.483 1.00 95.31 82 ASP A O 1
ATOM 659 N N . ALA A 1 83 ? -0.430 -3.114 12.895 1.00 93.31 83 ALA A N 1
ATOM 660 C CA . ALA A 1 83 ? -1.582 -2.243 12.672 1.00 93.31 83 ALA A CA 1
ATOM 661 C C . ALA A 1 83 ? -2.823 -3.015 12.186 1.00 93.31 83 ALA A C 1
ATOM 663 O O . ALA A 1 83 ? -3.944 -2.689 12.575 1.00 93.31 83 ALA A O 1
ATOM 664 N N . VAL A 1 84 ? -2.642 -4.058 11.372 1.00 93.00 84 VAL A N 1
ATOM 665 C CA . VAL A 1 84 ? -3.742 -4.928 10.928 1.00 93.00 84 VAL A CA 1
ATOM 666 C C . VAL A 1 84 ? -4.189 -5.884 12.040 1.00 93.00 84 VAL A C 1
ATOM 668 O O . VAL A 1 84 ? -5.384 -6.118 12.199 1.00 93.00 84 VAL A O 1
ATOM 671 N N . ALA A 1 85 ? -3.261 -6.431 12.827 1.00 93.06 85 ALA A N 1
ATOM 672 C CA . ALA A 1 85 ? -3.572 -7.434 13.845 1.00 93.06 85 ALA A CA 1
ATOM 673 C C . ALA A 1 85 ? -4.227 -6.852 15.110 1.00 93.06 85 ALA A C 1
ATOM 675 O O . ALA A 1 85 ? -5.070 -7.506 15.727 1.00 93.06 85 ALA A O 1
ATOM 676 N N . VAL A 1 86 ? -3.826 -5.645 15.520 1.00 93.19 86 VAL A N 1
ATOM 677 C CA . VAL A 1 86 ? -4.275 -5.014 16.774 1.00 93.19 86 VAL A CA 1
ATOM 678 C C . VAL A 1 86 ? -5.632 -4.326 16.621 1.00 93.19 86 VAL A C 1
ATOM 680 O O . VAL A 1 86 ? -6.381 -4.214 17.594 1.00 93.19 86 VAL A O 1
ATOM 683 N N . HIS A 1 87 ? -5.963 -3.858 15.418 1.00 90.44 87 HIS A N 1
ATOM 684 C CA . HIS A 1 87 ? -7.152 -3.049 15.184 1.00 90.44 87 HIS A CA 1
ATOM 685 C C . HIS A 1 87 ? -8.279 -3.858 14.527 1.00 90.44 87 HIS A C 1
ATOM 687 O O . HIS A 1 87 ? -8.070 -4.644 13.607 1.00 90.44 87 HIS A O 1
ATOM 693 N N . HIS A 1 88 ? -9.509 -3.637 14.991 1.00 88.62 88 HIS A N 1
ATOM 694 C CA . HIS A 1 88 ? -10.729 -4.186 14.396 1.00 88.62 88 HIS A CA 1
ATOM 695 C C . HIS A 1 88 ? -11.520 -3.077 13.695 1.00 88.62 88 HIS A C 1
ATOM 697 O O . HIS A 1 88 ? -11.341 -1.902 14.012 1.00 88.62 88 HIS A O 1
ATOM 703 N N . ASP A 1 89 ? -12.409 -3.453 12.771 1.00 91.94 89 ASP A N 1
ATOM 704 C CA . ASP A 1 89 ? -13.245 -2.517 12.001 1.00 91.94 89 ASP A CA 1
ATOM 705 C C . ASP A 1 89 ? -12.422 -1.405 11.318 1.00 91.94 89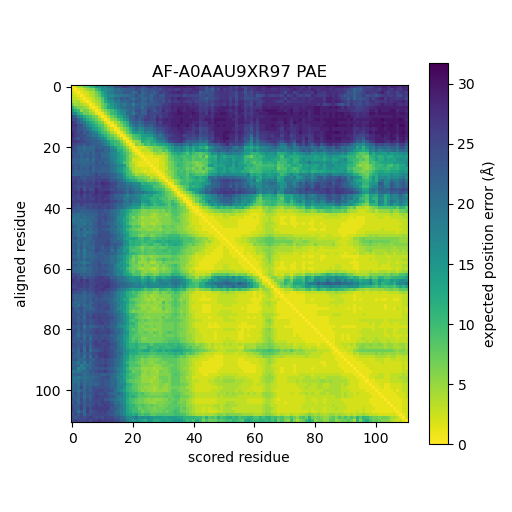 ASP A C 1
ATOM 707 O O . ASP A 1 89 ? -12.698 -0.210 11.467 1.00 91.94 89 ASP A O 1
ATOM 711 N N . ILE A 1 90 ? -11.377 -1.815 10.595 1.00 94.44 90 ILE A N 1
ATOM 712 C CA . ILE A 1 90 ? -10.465 -0.920 9.879 1.00 94.44 90 ILE A CA 1
ATOM 713 C C . ILE A 1 90 ? -10.772 -0.852 8.383 1.00 94.44 90 ILE A C 1
ATOM 715 O O . ILE A 1 90 ? -11.234 -1.816 7.775 1.00 94.44 90 ILE A O 1
ATOM 719 N N . GLU A 1 91 ? -10.452 0.287 7.777 1.00 95.62 91 GLU A N 1
ATOM 720 C CA . GLU A 1 91 ? -10.414 0.476 6.331 1.00 95.62 91 GLU A CA 1
ATOM 721 C C . GLU A 1 91 ? -8.956 0.530 5.872 1.00 95.62 91 GLU A C 1
ATOM 723 O O . GLU A 1 91 ? -8.204 1.416 6.281 1.00 95.62 91 GLU A O 1
ATOM 728 N N . ILE A 1 92 ? -8.563 -0.404 5.005 1.00 94.88 92 ILE A N 1
ATOM 729 C CA . ILE A 1 92 ? -7.232 -0.439 4.395 1.00 94.88 92 ILE A CA 1
ATOM 730 C C . ILE A 1 92 ? -7.337 0.096 2.965 1.00 94.88 92 ILE A C 1
ATOM 732 O O . ILE A 1 92 ? -8.015 -0.484 2.119 1.00 94.88 92 ILE A O 1
ATOM 736 N N . THR A 1 93 ? -6.628 1.186 2.677 1.00 95.00 93 THR A N 1
ATOM 737 C CA . THR A 1 93 ? -6.501 1.761 1.334 1.00 95.00 93 THR A CA 1
ATOM 738 C C . THR A 1 93 ? -5.071 1.610 0.833 1.00 95.00 93 THR A C 1
ATOM 740 O O . THR A 1 93 ? -4.131 2.140 1.431 1.00 95.00 93 THR A O 1
ATOM 743 N N . LEU A 1 94 ? -4.911 0.936 -0.309 1.00 93.75 94 LEU A N 1
ATOM 744 C CA . LEU A 1 94 ? -3.637 0.814 -1.014 1.00 93.75 94 LEU A CA 1
ATOM 745 C C . LEU A 1 94 ? -3.659 1.679 -2.278 1.00 93.75 94 LEU A C 1
ATOM 747 O O . LEU A 1 94 ? -4.489 1.479 -3.162 1.00 93.75 94 LEU A O 1
ATOM 751 N N . THR A 1 95 ? -2.733 2.632 -2.381 1.00 90.94 95 THR A N 1
ATOM 752 C CA . THR A 1 95 ? -2.550 3.466 -3.580 1.00 90.94 95 THR A CA 1
ATOM 753 C C . THR A 1 95 ? -1.261 3.069 -4.281 1.00 90.94 95 THR A C 1
ATOM 755 O O . THR A 1 95 ? -0.182 3.235 -3.715 1.00 90.94 95 THR A O 1
ATOM 758 N N . LEU A 1 96 ? -1.360 2.566 -5.512 1.00 87.25 96 LEU A N 1
ATOM 759 C CA . LEU A 1 96 ? -0.215 2.095 -6.293 1.00 87.25 96 LEU A CA 1
ATOM 760 C C . LEU A 1 96 ? -0.086 2.868 -7.610 1.00 87.25 96 LEU A C 1
ATOM 762 O O . LEU A 1 96 ? -1.092 3.206 -8.233 1.00 87.25 96 LEU A O 1
ATOM 766 N N . ASN A 1 97 ? 1.147 3.104 -8.071 1.00 83.50 97 ASN A N 1
ATOM 767 C CA . ASN A 1 97 ? 1.392 3.636 -9.423 1.00 83.50 97 ASN A CA 1
ATOM 768 C C . ASN A 1 97 ? 1.260 2.577 -10.528 1.00 83.50 97 ASN A C 1
ATOM 770 O O . ASN A 1 97 ? 1.065 2.928 -11.690 1.00 83.50 97 ASN A O 1
ATOM 774 N N . TYR A 1 98 ? 1.353 1.298 -10.169 1.00 81.69 98 TYR A N 1
ATOM 775 C CA . TYR A 1 98 ? 1.148 0.160 -11.055 1.00 81.69 98 TYR A CA 1
ATOM 776 C C . TYR A 1 98 ? 0.204 -0.833 -10.396 1.00 81.69 98 TYR A C 1
ATOM 778 O O . TYR A 1 98 ? 0.290 -1.076 -9.196 1.00 81.69 98 TYR A O 1
ATOM 786 N N . SER A 1 99 ? -0.705 -1.411 -11.181 1.00 86.25 99 SER A N 1
ATOM 787 C CA . SER A 1 99 ? -1.558 -2.489 -10.689 1.00 86.25 99 SER A CA 1
ATOM 788 C C . SER A 1 99 ? -0.701 -3.688 -10.258 1.00 86.25 99 SER A C 1
ATOM 790 O O . SER A 1 99 ? 0.249 -4.011 -10.984 1.00 86.25 99 SER A O 1
ATOM 792 N N . PRO A 1 100 ? -1.066 -4.397 -9.176 1.00 88.31 100 PRO A N 1
ATOM 793 C CA . PRO A 1 100 ? -0.344 -5.586 -8.745 1.00 88.31 100 PRO A CA 1
ATOM 794 C C . PRO A 1 100 ? -0.220 -6.626 -9.860 1.00 88.31 100 PRO A C 1
ATOM 796 O O . PRO A 1 100 ? -1.156 -6.848 -10.636 1.00 88.31 100 PRO A O 1
ATOM 799 N N . CYS A 1 101 ? 0.927 -7.303 -9.930 1.00 88.88 101 CYS A N 1
ATOM 800 C CA . CYS A 1 101 ? 1.073 -8.474 -10.793 1.00 88.88 101 CYS A CA 1
ATOM 801 C C . CYS A 1 101 ? 0.240 -9.651 -10.249 1.00 88.88 101 CYS A C 1
ATOM 803 O O . CYS A 1 101 ? -0.253 -9.610 -9.121 1.00 88.88 101 CYS A O 1
ATOM 805 N N . SER A 1 102 ? 0.079 -10.726 -11.028 1.00 90.75 102 SER A N 1
ATOM 806 C CA . SER A 1 102 ? -0.786 -11.848 -10.629 1.00 90.75 102 SER A CA 1
ATOM 807 C C . SER A 1 102 ? -0.371 -12.510 -9.312 1.00 90.75 102 SER A C 1
ATOM 809 O O . SER A 1 102 ? -1.246 -12.933 -8.560 1.00 90.75 102 SER A O 1
ATOM 811 N N . SER A 1 103 ? 0.930 -12.583 -9.004 1.00 90.56 103 SER A N 1
ATOM 812 C CA . SER A 1 103 ? 1.400 -13.137 -7.730 1.00 90.56 103 SER A CA 1
ATOM 813 C C . SER A 1 103 ? 1.088 -12.200 -6.563 1.00 90.56 103 SER A C 1
ATOM 815 O O . SER A 1 103 ? 0.489 -12.649 -5.592 1.00 90.56 103 SER A O 1
ATOM 817 N N . CYS A 1 104 ? 1.381 -10.899 -6.688 1.00 91.50 104 CYS A N 1
ATOM 818 C CA . CYS A 1 104 ? 1.037 -9.908 -5.661 1.00 91.50 104 CYS A CA 1
ATOM 819 C C . CYS A 1 104 ? -0.474 -9.851 -5.418 1.00 91.50 104 CYS A C 1
ATOM 821 O O . CYS A 1 104 ? -0.916 -9.786 -4.280 1.00 91.50 104 CYS A O 1
ATOM 823 N N . ALA A 1 105 ? -1.287 -9.936 -6.473 1.00 92.69 105 ALA A N 1
ATOM 824 C CA . ALA A 1 105 ? -2.740 -9.975 -6.345 1.00 92.69 105 ALA A CA 1
ATOM 825 C C . ALA A 1 105 ? -3.237 -11.226 -5.601 1.00 92.69 105 ALA A C 1
ATOM 827 O O . ALA A 1 105 ? -4.282 -11.175 -4.958 1.00 92.69 105 ALA A O 1
ATOM 828 N N . CYS A 1 106 ? -2.527 -12.355 -5.690 1.00 91.38 106 CYS A N 1
ATOM 829 C CA . CYS A 1 106 ? -2.833 -13.540 -4.890 1.00 91.38 106 CYS A CA 1
ATOM 830 C C . CYS A 1 106 ? -2.433 -13.355 -3.425 1.00 91.38 106 CYS A C 1
ATOM 832 O O . CYS A 1 106 ? -3.198 -13.757 -2.555 1.00 91.38 106 CYS A O 1
ATOM 834 N N . GLU A 1 107 ? -1.283 -12.738 -3.159 1.00 89.62 107 GLU A N 1
ATOM 835 C CA . GLU A 1 107 ? -0.824 -12.454 -1.797 1.00 89.62 107 GLU A CA 1
ATOM 836 C C . GLU A 1 107 ? -1.740 -11.448 -1.093 1.00 89.62 107 GLU A C 1
ATOM 838 O O . GLU A 1 107 ? -2.172 -11.703 0.019 1.00 89.62 107 GLU A O 1
ATOM 843 N N . LEU A 1 108 ? -2.158 -10.371 -1.761 1.00 90.88 108 LEU A N 1
ATOM 844 C CA . LEU A 1 108 ? -3.044 -9.355 -1.177 1.00 90.88 108 LEU A CA 1
ATOM 845 C C . LEU A 1 108 ? -4.443 -9.869 -0.792 1.00 90.88 108 LEU A C 1
ATOM 847 O O . LEU A 1 108 ? -5.149 -9.184 -0.064 1.00 90.88 108 LEU A O 1
ATOM 851 N N . LYS A 1 109 ? -4.863 -11.058 -1.250 1.00 87.56 109 LYS A N 1
ATOM 852 C CA . LYS A 1 109 ? -6.146 -11.668 -0.839 1.00 87.56 109 LYS A CA 1
ATOM 853 C C . LYS A 1 109 ? -6.165 -12.135 0.612 1.00 87.56 109 LYS A C 1
ATOM 855 O O . LYS A 1 109 ? -7.230 -12.515 1.088 1.00 87.56 109 LYS A O 1
ATOM 860 N N . ILE A 1 110 ? -5.000 -12.225 1.248 1.00 75.31 110 ILE A N 1
ATOM 861 C CA . ILE A 1 110 ? -4.878 -12.702 2.629 1.00 75.31 110 ILE A CA 1
ATOM 862 C C . ILE A 1 110 ? -5.001 -11.568 3.656 1.00 75.31 110 ILE A C 1
ATOM 864 O O . ILE A 1 110 ? -4.972 -11.862 4.848 1.00 75.31 110 ILE A O 1
ATOM 868 N N . LEU A 1 111 ? -5.100 -10.315 3.190 1.00 77.38 111 LEU A N 1
ATOM 869 C CA . LEU A 1 111 ? -5.483 -9.150 3.993 1.00 77.38 111 LEU A CA 1
ATOM 870 C C . LEU A 1 111 ? -6.964 -9.237 4.372 1.00 77.38 111 LEU A C 1
ATOM 872 O O . LEU A 1 111 ? -7.271 -8.939 5.544 1.00 77.38 111 LEU A O 1
#

Secondary structure (DSSP, 8-state):
--------PPP---------HHHHHHHHHHTS--SSPPPS--EEEEEEEETT--EEEEEEEE-BTTTB-HHHHHHT-HHHHHHHHH-SSEEEEEEESSPPPHHHHHHGGG-

Organism: NCBI:txid46732

Solvent-accessible surface area (backbone atoms only — not comparable to full-atom values): 7194 Å² total; per-residue (Å²): 139,87,87,86,86,81,88,81,85,81,91,76,97,67,97,65,88,76,79,48,72,63,58,56,52,46,53,55,56,68,48,59,72,75,70,97,57,76,65,93,64,42,44,30,37,44,36,32,25,40,80,89,66,49,81,76,43,78,50,80,36,47,35,51,94,92,78,41,54,20,63,60,51,47,76,68,30,64,71,54,51,48,57,58,72,75,50,74,69,63,47,80,48,78,50,57,80,56,81,71,53,76,67,51,54,57,58,62,71,76,113

pLDDT: mean 75.01, std 21.62, range [23.67, 96.44]